Protein AF-A0A6L8C615-F1 (afdb_monomer_lite)

pLDDT: mean 80.24, std 18.01, range [42.03, 97.38]

Sequence (116 aa):
MSEFSNRIDSQRKILKTVNKIQWQGEPLLSLSQRAINRFTKANQLAGNSDIVRLLTQVSGKLFFLANKSQEQVTEEYQALVSEVMVIHNNIREVLAIDHTSSDKNNHKRNSLLSQN

Structure (mmCIF, N/CA/C/O backbone):
data_AF-A0A6L8C615-F1
#
_entry.id   AF-A0A6L8C615-F1
#
loop_
_atom_site.group_PDB
_atom_site.id
_atom_site.type_symbol
_atom_site.label_atom_id
_atom_site.label_alt_id
_atom_site.label_comp_id
_atom_site.label_asym_id
_atom_site.label_entity_id
_atom_site.label_seq_id
_atom_site.pdbx_PDB_ins_code
_atom_site.Cartn_x
_atom_site.Cartn_y
_atom_site.Cartn_z
_atom_site.occupancy
_atom_site.B_iso_or_equiv
_atom_site.auth_seq_id
_atom_site.auth_comp_id
_atom_site.auth_asym_id
_atom_site.auth_atom_id
_atom_site.pdbx_PDB_model_num
ATOM 1 N N . MET A 1 1 ? -6.019 -3.942 20.740 1.00 45.97 1 MET A N 1
ATOM 2 C CA . MET A 1 1 ? -6.133 -2.821 19.780 1.00 45.97 1 MET A CA 1
ATOM 3 C C . MET A 1 1 ? -5.637 -3.313 18.435 1.00 45.97 1 MET A C 1
ATOM 5 O O . MET A 1 1 ? -4.545 -3.865 18.394 1.00 45.97 1 MET A O 1
ATOM 9 N N . SER A 1 2 ? -6.449 -3.200 17.378 1.00 56.31 2 SER A N 1
ATOM 10 C CA . SER A 1 2 ? -6.012 -3.578 16.029 1.00 56.31 2 SER A CA 1
ATOM 11 C C . SER A 1 2 ? -4.834 -2.700 15.623 1.00 56.31 2 SER A C 1
ATOM 13 O O . SER A 1 2 ? -4.895 -1.479 15.728 1.00 56.31 2 SER A O 1
ATOM 15 N N . GLU A 1 3 ? -3.773 -3.321 15.125 1.00 59.41 3 GLU A N 1
ATOM 16 C CA . GLU A 1 3 ? -2.584 -2.655 14.596 1.00 59.41 3 GLU A CA 1
ATOM 17 C C . GLU A 1 3 ? -2.859 -1.691 13.421 1.00 59.41 3 GLU A C 1
ATOM 19 O O . GLU A 1 3 ? -1.943 -0.980 12.996 1.00 59.41 3 GLU A O 1
ATOM 24 N N . PHE A 1 4 ? -4.096 -1.695 12.915 1.00 63.84 4 PHE A N 1
ATOM 25 C CA . PHE A 1 4 ? -4.614 -0.908 11.799 1.00 63.84 4 PHE A CA 1
ATOM 26 C C . PHE A 1 4 ? -5.761 0.025 12.214 1.00 63.84 4 PHE A C 1
ATOM 28 O O . PHE A 1 4 ? -6.441 0.598 11.368 1.00 63.84 4 PHE A O 1
ATOM 35 N N . SER A 1 5 ? -5.970 0.233 13.518 1.00 67.75 5 SER A N 1
ATOM 36 C CA . SER A 1 5 ? -7.000 1.145 14.031 1.00 67.75 5 SER A CA 1
ATOM 37 C C . SER A 1 5 ? -6.704 2.623 13.769 1.00 67.75 5 SER A C 1
ATOM 39 O O . SER A 1 5 ? -7.527 3.465 14.110 1.00 67.75 5 SER A O 1
ATOM 41 N N . ASN A 1 6 ? -5.534 2.953 13.218 1.00 77.12 6 ASN A N 1
ATOM 42 C CA . ASN A 1 6 ? -5.144 4.304 12.838 1.00 77.12 6 ASN A CA 1
ATOM 43 C C . ASN A 1 6 ? -4.637 4.305 11.390 1.00 77.12 6 ASN A C 1
ATOM 45 O O . ASN A 1 6 ? -3.755 3.525 11.013 1.00 77.12 6 ASN A O 1
ATOM 49 N N . ARG A 1 7 ? -5.172 5.217 10.574 1.00 83.38 7 ARG A N 1
ATOM 50 C CA . ARG A 1 7 ? -4.780 5.398 9.172 1.00 83.38 7 ARG A CA 1
ATOM 51 C C . ARG A 1 7 ? -3.283 5.645 8.991 1.00 83.38 7 ARG A C 1
ATOM 53 O O . ARG A 1 7 ? -2.684 5.078 8.080 1.00 83.38 7 ARG A O 1
ATOM 60 N N . ILE A 1 8 ? -2.690 6.519 9.801 1.00 84.50 8 ILE A N 1
ATOM 61 C CA . ILE A 1 8 ? -1.281 6.907 9.673 1.00 84.50 8 ILE A CA 1
ATOM 62 C C . ILE A 1 8 ? -0.378 5.711 9.963 1.00 84.50 8 ILE A C 1
ATOM 64 O O . ILE A 1 8 ? 0.555 5.454 9.201 1.00 84.50 8 ILE A O 1
ATOM 68 N N . ASP A 1 9 ? -0.687 4.946 11.006 1.00 86.06 9 ASP A N 1
ATOM 69 C CA . ASP A 1 9 ? 0.084 3.752 11.355 1.00 86.06 9 ASP A CA 1
ATOM 70 C C . ASP A 1 9 ? -0.056 2.667 10.287 1.00 86.06 9 ASP A C 1
ATOM 72 O O . ASP A 1 9 ? 0.944 2.086 9.858 1.00 86.06 9 ASP A O 1
ATOM 76 N N . SER A 1 10 ? -1.271 2.477 9.770 1.00 89.12 10 SER A N 1
ATOM 77 C CA . SER A 1 10 ? -1.551 1.572 8.652 1.00 89.12 10 SER A CA 1
ATOM 78 C C . SER A 1 10 ? -0.744 1.946 7.404 1.00 89.12 10 SER A C 1
ATOM 80 O O . SER A 1 10 ? -0.041 1.110 6.834 1.00 89.12 10 SER A O 1
ATOM 82 N N . GLN A 1 11 ? -0.767 3.226 7.013 1.00 92.38 11 GLN A N 1
ATOM 83 C CA . GLN A 1 11 ? 0.002 3.740 5.879 1.00 92.38 11 GLN A CA 1
ATOM 84 C C . GLN A 1 11 ? 1.508 3.515 6.081 1.00 92.38 11 GLN A C 1
ATOM 86 O O . GLN A 1 11 ? 2.178 3.012 5.179 1.00 92.38 11 GLN A O 1
ATOM 91 N N . ARG A 1 12 ? 2.051 3.850 7.259 1.00 92.75 12 ARG A N 1
ATOM 92 C CA . ARG A 1 12 ? 3.479 3.660 7.572 1.00 92.75 12 ARG A CA 1
ATOM 93 C C . ARG A 1 12 ? 3.891 2.193 7.477 1.00 92.75 12 ARG A C 1
ATOM 95 O O . ARG A 1 12 ? 4.953 1.902 6.930 1.00 92.75 12 ARG A O 1
ATOM 102 N N . LYS A 1 13 ? 3.062 1.270 7.969 1.00 91.56 13 LYS A N 1
ATOM 103 C CA . LYS A 1 13 ? 3.331 -0.174 7.900 1.00 91.56 13 LYS A CA 1
ATOM 104 C C . LYS A 1 13 ? 3.367 -0.689 6.472 1.00 91.56 13 LYS A C 1
ATOM 106 O O . LYS A 1 13 ? 4.307 -1.396 6.118 1.00 91.56 13 LYS A O 1
ATOM 111 N N . ILE A 1 14 ? 2.397 -0.302 5.647 1.00 94.25 14 ILE A N 1
ATOM 112 C CA . ILE A 1 14 ? 2.357 -0.705 4.237 1.00 94.25 14 ILE A CA 1
ATOM 113 C C . ILE A 1 14 ? 3.596 -0.186 3.504 1.00 94.25 14 ILE A C 1
ATOM 115 O O . ILE A 1 14 ? 4.294 -0.976 2.872 1.00 94.25 14 ILE A O 1
ATOM 119 N N . LEU A 1 15 ? 3.932 1.101 3.656 1.00 95.81 15 LEU A N 1
ATOM 120 C CA . LEU A 1 15 ? 5.138 1.679 3.049 1.00 95.81 15 LEU A CA 1
ATOM 121 C C . LEU A 1 15 ? 6.403 0.947 3.504 1.00 95.81 15 LEU A C 1
ATOM 123 O O . LEU A 1 15 ? 7.243 0.601 2.679 1.00 95.81 15 LEU A O 1
ATOM 127 N N . LYS A 1 16 ? 6.524 0.652 4.805 1.00 95.00 16 LYS A N 1
ATOM 128 C CA . LYS A 1 16 ? 7.661 -0.099 5.346 1.00 95.00 16 LYS A CA 1
ATOM 129 C C . LYS A 1 16 ? 7.748 -1.503 4.751 1.00 95.00 16 LYS A C 1
ATOM 131 O O . LYS A 1 16 ? 8.844 -1.943 4.445 1.00 95.00 16 LYS A O 1
ATOM 136 N N . THR A 1 17 ? 6.632 -2.211 4.591 1.00 94.44 17 THR A N 1
ATOM 137 C CA . THR A 1 17 ? 6.613 -3.545 3.972 1.00 94.44 17 THR A CA 1
ATOM 138 C C . THR A 1 17 ? 7.056 -3.499 2.516 1.00 94.44 17 THR A C 1
ATOM 140 O O . THR A 1 17 ? 7.925 -4.272 2.134 1.00 94.44 17 THR A O 1
ATOM 143 N N . VAL A 1 18 ? 6.498 -2.584 1.725 1.00 95.12 18 VAL A N 1
ATOM 144 C CA . VAL A 1 18 ? 6.810 -2.461 0.294 1.00 95.12 18 VAL A CA 1
ATOM 145 C C . VAL A 1 18 ? 8.268 -2.051 0.093 1.00 95.12 18 VAL A C 1
ATOM 147 O O . VAL A 1 18 ? 8.964 -2.621 -0.737 1.00 95.12 18 VAL A O 1
ATOM 150 N N . ASN A 1 19 ? 8.766 -1.110 0.895 1.00 95.75 19 ASN A N 1
ATOM 151 C CA . ASN A 1 19 ? 10.128 -0.585 0.767 1.00 95.75 19 ASN A CA 1
ATOM 152 C C . ASN A 1 19 ? 11.204 -1.451 1.441 1.00 95.75 19 ASN A C 1
ATOM 154 O O . ASN A 1 19 ? 12.373 -1.081 1.408 1.00 95.75 19 ASN A O 1
ATOM 158 N N . LYS A 1 20 ? 10.848 -2.591 2.051 1.00 93.25 20 LYS A N 1
ATOM 159 C CA . LYS A 1 20 ? 11.845 -3.615 2.421 1.00 93.25 20 LYS A CA 1
ATOM 160 C C . LYS A 1 20 ? 12.450 -4.287 1.191 1.00 93.25 20 LYS A C 1
ATOM 162 O O . LYS A 1 20 ? 13.542 -4.835 1.285 1.00 93.25 20 LYS A O 1
ATOM 167 N N . ILE A 1 21 ? 11.726 -4.263 0.077 1.00 90.06 21 ILE A N 1
ATOM 168 C CA . ILE A 1 21 ? 12.185 -4.784 -1.201 1.00 90.06 21 ILE A CA 1
ATOM 169 C C . ILE A 1 21 ? 13.124 -3.775 -1.850 1.00 90.06 21 ILE A C 1
ATOM 171 O O . ILE A 1 21 ? 12.865 -2.568 -1.841 1.00 90.06 21 ILE A O 1
ATOM 175 N N . GLN A 1 22 ? 14.213 -4.277 -2.427 1.00 89.62 22 GLN A N 1
ATOM 176 C CA . GLN A 1 22 ? 15.138 -3.459 -3.195 1.00 89.62 22 GLN A CA 1
ATOM 177 C C . GLN A 1 22 ? 14.596 -3.271 -4.612 1.00 89.62 22 GLN A C 1
ATOM 179 O O . GLN A 1 22 ? 14.770 -4.112 -5.492 1.00 89.62 22 GLN A O 1
ATOM 184 N N . TRP A 1 23 ? 13.902 -2.156 -4.812 1.00 92.19 23 TRP A N 1
ATOM 185 C CA . TRP A 1 23 ? 13.373 -1.764 -6.111 1.00 92.19 23 TRP A CA 1
ATOM 186 C C . TRP A 1 23 ? 14.472 -1.214 -7.029 1.00 92.19 23 TRP A C 1
ATOM 188 O O . TRP A 1 23 ? 15.455 -0.647 -6.558 1.00 92.19 23 TRP A O 1
ATOM 198 N N . GLN A 1 24 ? 14.296 -1.366 -8.343 1.00 89.94 24 GLN A N 1
ATOM 199 C CA . GLN A 1 24 ? 15.288 -0.951 -9.346 1.00 89.94 24 GLN A CA 1
ATOM 200 C C . GLN A 1 24 ? 15.389 0.571 -9.511 1.00 89.94 24 GLN A C 1
ATOM 202 O O . GLN A 1 24 ? 16.460 1.092 -9.805 1.00 89.94 24 GLN A O 1
ATOM 207 N N . GLY A 1 25 ? 14.271 1.279 -9.360 1.00 94.06 25 GLY A N 1
ATOM 208 C CA . GLY A 1 25 ? 14.184 2.723 -9.544 1.00 94.06 25 GLY A CA 1
ATOM 209 C C . GLY A 1 25 ? 14.174 3.468 -8.217 1.00 94.06 25 GLY A C 1
ATOM 210 O O . GLY A 1 25 ? 15.176 4.034 -7.792 1.00 94.06 25 GLY A O 1
ATOM 211 N N . GLU A 1 26 ? 13.013 3.515 -7.569 1.00 94.38 26 GLU A N 1
ATOM 212 C CA . GLU A 1 26 ? 12.805 4.339 -6.374 1.00 94.38 26 GLU A CA 1
ATOM 213 C C . GLU A 1 26 ? 11.847 3.687 -5.368 1.00 94.38 26 GLU A C 1
ATOM 215 O O . GLU A 1 26 ? 10.960 2.925 -5.765 1.00 94.38 26 GLU A O 1
ATOM 220 N N . PRO A 1 27 ? 11.954 4.018 -4.069 1.00 96.12 27 PRO A N 1
ATOM 221 C CA . PRO A 1 27 ? 11.003 3.551 -3.070 1.00 96.12 27 PRO A CA 1
ATOM 222 C C . PRO A 1 27 ? 9.634 4.227 -3.220 1.00 96.12 27 PRO A C 1
ATOM 224 O O . PRO A 1 27 ? 9.507 5.368 -3.675 1.00 96.12 27 PRO A O 1
ATOM 227 N N . LEU A 1 28 ? 8.591 3.548 -2.745 1.00 97.38 28 LEU A N 1
ATOM 228 C CA . LEU A 1 28 ? 7.251 4.111 -2.653 1.00 97.38 28 LEU A CA 1
ATOM 229 C C . LEU A 1 28 ? 7.204 5.160 -1.530 1.00 97.38 28 LEU A C 1
ATOM 231 O O . LEU A 1 28 ? 7.359 4.834 -0.354 1.00 97.38 28 LEU A O 1
ATOM 235 N N . LEU A 1 29 ? 6.974 6.427 -1.883 1.00 94.81 29 LEU A N 1
ATOM 236 C CA . LEU A 1 29 ? 7.026 7.543 -0.924 1.00 94.81 29 LEU A CA 1
ATOM 237 C C . LEU A 1 29 ? 5.701 7.794 -0.186 1.00 94.81 29 LEU A C 1
ATOM 239 O O . LEU A 1 29 ? 5.689 8.293 0.936 1.00 94.81 29 LEU A O 1
ATOM 243 N N . SER A 1 30 ? 4.566 7.485 -0.815 1.00 95.38 30 SER A N 1
ATOM 244 C CA . SER A 1 30 ? 3.234 7.602 -0.209 1.00 95.38 30 SER A CA 1
ATOM 245 C C . SER A 1 30 ? 2.231 6.717 -0.946 1.00 95.38 30 SER A C 1
ATOM 247 O O . SER A 1 30 ? 2.513 6.243 -2.042 1.00 95.38 30 SER A O 1
ATOM 249 N N . LEU A 1 31 ? 1.038 6.547 -0.375 1.00 95.19 31 LEU A N 1
ATOM 250 C CA . LEU A 1 31 ? -0.063 5.815 -1.010 1.00 95.19 31 LEU A CA 1
ATOM 251 C C . LEU A 1 31 ? -0.983 6.715 -1.845 1.00 95.19 31 LEU A C 1
ATOM 253 O O . LEU A 1 31 ? -2.052 6.279 -2.243 1.00 95.19 31 LEU A O 1
ATOM 257 N N . SER A 1 32 ? -0.619 7.968 -2.129 1.00 94.38 32 SER A N 1
ATOM 258 C CA . SER A 1 32 ? -1.418 8.778 -3.061 1.00 94.38 32 SER A CA 1
ATOM 259 C C . SER A 1 32 ? -1.361 8.191 -4.475 1.00 94.38 32 SER A C 1
ATOM 261 O O . SER A 1 32 ? -0.329 7.653 -4.879 1.00 94.38 32 SER A O 1
ATOM 263 N N . GLN A 1 33 ? -2.426 8.353 -5.267 1.00 94.12 33 GLN A N 1
ATOM 264 C CA . GLN A 1 33 ? -2.452 7.843 -6.645 1.00 94.12 33 GLN A CA 1
ATOM 265 C C . GLN A 1 33 ? -1.270 8.367 -7.476 1.00 94.12 33 GLN A C 1
ATOM 267 O O . GLN A 1 33 ? -0.662 7.627 -8.245 1.00 94.12 33 GLN A O 1
ATOM 272 N N . ARG A 1 34 ? -0.884 9.635 -7.278 1.00 95.88 34 ARG A N 1
ATOM 273 C CA . ARG A 1 34 ? 0.282 10.236 -7.941 1.00 95.88 34 ARG A CA 1
ATOM 274 C C . ARG A 1 34 ? 1.587 9.528 -7.565 1.00 95.88 34 ARG A C 1
ATOM 276 O O . ARG A 1 34 ? 2.405 9.276 -8.447 1.00 95.88 34 ARG A O 1
ATOM 283 N N . ALA A 1 35 ? 1.781 9.206 -6.287 1.00 96.56 35 ALA A N 1
ATOM 284 C CA . ALA A 1 35 ? 2.971 8.496 -5.828 1.00 96.56 35 ALA A CA 1
ATOM 285 C C . ALA A 1 35 ? 2.997 7.039 -6.305 1.00 96.56 35 ALA A C 1
ATOM 287 O O . ALA A 1 35 ? 4.044 6.591 -6.760 1.00 96.56 35 ALA A O 1
ATOM 288 N N . ILE A 1 36 ? 1.856 6.340 -6.290 1.00 97.06 36 ILE A N 1
ATOM 289 C CA . ILE A 1 36 ? 1.738 4.975 -6.827 1.00 97.06 36 ILE A CA 1
ATOM 290 C C . ILE A 1 36 ? 2.064 4.963 -8.325 1.00 97.06 36 ILE A C 1
ATOM 292 O O . ILE A 1 36 ? 2.855 4.136 -8.773 1.00 97.06 36 ILE A O 1
ATOM 296 N N . ASN A 1 37 ? 1.539 5.917 -9.099 1.00 96.12 37 ASN A N 1
ATOM 297 C CA . ASN A 1 37 ? 1.826 6.024 -10.532 1.00 96.12 37 ASN A CA 1
ATOM 298 C C . ASN A 1 37 ? 3.312 6.297 -10.803 1.00 96.12 37 ASN A C 1
ATOM 300 O O . ASN A 1 37 ? 3.889 5.711 -11.717 1.00 96.12 37 ASN A O 1
ATOM 304 N N . ARG A 1 38 ? 3.936 7.189 -10.022 1.00 97.06 38 ARG A N 1
ATOM 305 C CA . ARG A 1 38 ? 5.369 7.493 -10.141 1.00 97.06 38 ARG A CA 1
ATOM 306 C C . ARG A 1 38 ? 6.218 6.263 -9.819 1.00 97.06 38 ARG A C 1
ATOM 308 O O . ARG A 1 38 ? 7.034 5.880 -10.646 1.00 97.06 38 ARG A O 1
ATOM 315 N N . PHE A 1 39 ? 5.948 5.616 -8.687 1.00 97.38 39 PHE A N 1
ATOM 316 C CA . PHE A 1 39 ? 6.605 4.383 -8.260 1.00 97.38 39 PHE A CA 1
ATOM 317 C C . PHE A 1 39 ? 6.475 3.272 -9.312 1.00 97.38 39 PHE A C 1
ATOM 319 O O . PHE A 1 39 ? 7.467 2.648 -9.671 1.00 97.38 39 PHE A O 1
ATOM 326 N N . THR A 1 40 ? 5.274 3.074 -9.863 1.00 96.31 40 THR A N 1
ATOM 327 C CA . THR A 1 40 ? 5.006 2.097 -10.934 1.00 96.31 40 THR A CA 1
ATOM 328 C C . THR A 1 40 ? 5.881 2.365 -12.156 1.00 96.31 40 THR A C 1
ATOM 330 O O . THR A 1 40 ? 6.543 1.458 -12.651 1.00 96.31 40 THR A O 1
ATOM 333 N N . LYS A 1 41 ? 5.934 3.623 -12.617 1.00 96.38 41 LYS A N 1
ATOM 334 C CA . LYS A 1 41 ? 6.740 4.023 -13.780 1.00 96.38 41 LYS A CA 1
ATOM 335 C C . LYS A 1 41 ? 8.240 3.890 -13.523 1.00 96.38 41 LYS A C 1
ATOM 337 O O . LYS A 1 41 ? 8.944 3.315 -14.343 1.00 96.38 41 LYS A O 1
ATOM 342 N N . ALA A 1 42 ? 8.718 4.405 -12.394 1.00 96.12 42 ALA A N 1
ATOM 343 C CA . ALA A 1 42 ? 10.134 4.399 -12.039 1.00 96.12 42 ALA A CA 1
ATOM 344 C C . ALA A 1 42 ? 10.687 2.979 -11.853 1.00 96.12 42 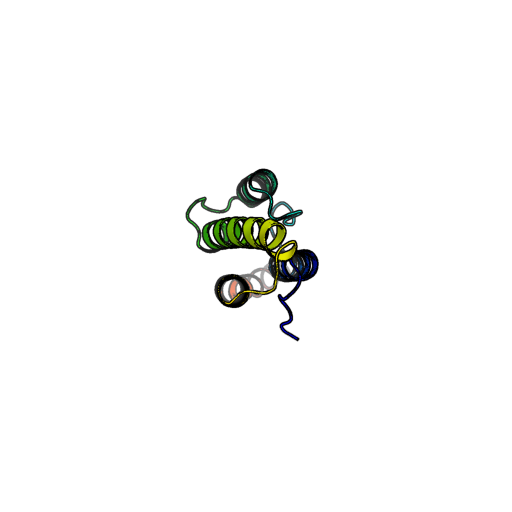ALA A C 1
ATOM 346 O O . ALA A 1 42 ? 11.845 2.728 -12.168 1.00 96.12 42 ALA A O 1
ATOM 347 N N . ASN A 1 43 ? 9.850 2.044 -11.397 1.00 94.81 43 ASN A N 1
ATOM 348 C CA . ASN A 1 43 ? 10.223 0.643 -11.197 1.00 94.81 43 ASN A CA 1
ATOM 349 C C . ASN A 1 43 ? 9.760 -0.285 -12.325 1.00 94.81 43 ASN A C 1
ATOM 351 O O . ASN A 1 43 ? 9.870 -1.499 -12.183 1.00 94.81 43 ASN A O 1
ATOM 355 N N . GLN A 1 44 ? 9.252 0.276 -13.430 1.00 94.00 44 GLN A N 1
ATOM 356 C CA . GLN A 1 44 ? 8.823 -0.461 -14.625 1.00 94.00 44 GLN A CA 1
ATOM 357 C C . GLN A 1 44 ? 7.831 -1.597 -14.318 1.00 94.00 44 GLN A C 1
ATOM 359 O O . GLN A 1 44 ? 7.829 -2.642 -14.965 1.00 94.00 44 GLN A O 1
ATOM 364 N N . LEU A 1 45 ? 6.975 -1.392 -13.316 1.00 92.44 45 LEU A N 1
ATOM 365 C CA . LEU A 1 45 ? 5.960 -2.366 -12.934 1.00 92.44 45 LEU A CA 1
ATOM 366 C C . LEU A 1 45 ? 4.820 -2.334 -13.951 1.00 92.44 45 LEU A C 1
ATOM 368 O O . LEU A 1 45 ? 4.381 -1.264 -14.382 1.00 92.44 45 LEU A O 1
ATOM 372 N N . ALA A 1 46 ? 4.292 -3.506 -14.299 1.00 89.69 46 ALA A N 1
ATOM 373 C CA . ALA A 1 46 ? 3.083 -3.577 -15.107 1.00 89.69 46 ALA A CA 1
ATOM 374 C C . ALA A 1 46 ? 1.918 -2.927 -14.341 1.00 89.69 46 ALA A C 1
ATOM 376 O O . ALA A 1 46 ? 1.697 -3.219 -13.164 1.00 89.69 46 ALA A O 1
ATOM 377 N N . GLY A 1 47 ? 1.155 -2.048 -14.997 1.00 81.56 47 GLY A N 1
ATOM 378 C CA . GLY A 1 47 ? 0.057 -1.314 -14.350 1.00 81.56 47 GLY A CA 1
ATOM 379 C C . GLY A 1 47 ? -1.074 -2.210 -13.829 1.00 81.56 47 GLY A C 1
ATOM 380 O O . GLY A 1 47 ? -1.803 -1.815 -12.925 1.00 81.56 47 GLY A O 1
ATOM 381 N N . ASN A 1 48 ? -1.197 -3.424 -14.369 1.00 85.31 48 ASN A N 1
ATOM 382 C CA . ASN A 1 48 ? -2.121 -4.469 -13.928 1.00 85.31 48 ASN A CA 1
ATOM 383 C C . ASN A 1 48 ? -1.459 -5.525 -13.023 1.00 85.31 48 ASN A C 1
ATOM 385 O O . ASN A 1 48 ? -2.097 -6.531 -12.721 1.00 85.31 48 ASN A O 1
ATOM 389 N N . SER A 1 49 ? -0.203 -5.329 -12.609 1.00 90.88 49 SER A N 1
ATOM 390 C CA . SER A 1 49 ? 0.449 -6.233 -11.660 1.00 90.88 49 SER A CA 1
ATOM 391 C C . SER A 1 49 ? -0.285 -6.236 -10.321 1.00 90.88 49 SER A C 1
ATOM 393 O O . SER A 1 49 ? -0.888 -5.235 -9.912 1.00 90.88 49 SER A O 1
ATOM 395 N N . ASP A 1 50 ? -0.201 -7.359 -9.613 1.00 92.69 50 ASP A N 1
ATOM 396 C CA . ASP A 1 50 ? -0.886 -7.520 -8.334 1.00 92.69 50 ASP A CA 1
ATOM 397 C C . ASP A 1 50 ? -0.444 -6.482 -7.307 1.00 92.69 50 ASP A C 1
ATOM 399 O O . ASP A 1 50 ? -1.290 -5.911 -6.622 1.00 92.69 50 ASP A O 1
ATOM 403 N N . ILE A 1 51 ? 0.848 -6.144 -7.257 1.00 93.75 51 ILE A N 1
ATOM 404 C CA . ILE A 1 51 ? 1.342 -5.116 -6.339 1.00 93.75 51 ILE A CA 1
ATOM 405 C C . ILE A 1 51 ? 0.717 -3.745 -6.628 1.00 93.75 51 ILE A C 1
ATOM 407 O O . ILE A 1 51 ? 0.240 -3.089 -5.705 1.00 93.75 51 ILE A O 1
ATOM 411 N N . VAL A 1 52 ? 0.639 -3.321 -7.895 1.00 94.50 52 VAL A N 1
ATOM 412 C CA . VAL A 1 52 ? 0.049 -2.023 -8.265 1.00 94.50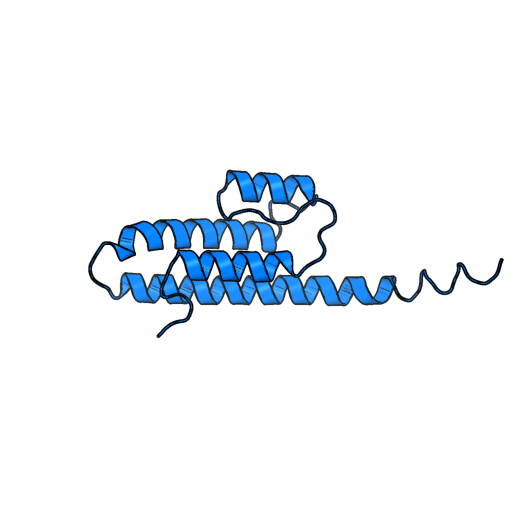 52 VAL A CA 1
ATOM 413 C C . VAL A 1 52 ? -1.443 -2.004 -7.932 1.00 94.50 52 VAL A C 1
ATOM 415 O O . VAL A 1 52 ? -1.927 -1.056 -7.310 1.00 94.50 52 VAL A O 1
ATOM 418 N N . ARG A 1 53 ? -2.160 -3.086 -8.254 1.00 95.94 53 ARG A N 1
ATOM 419 C CA . ARG A 1 53 ? -3.585 -3.243 -7.943 1.00 95.94 53 ARG A CA 1
ATOM 420 C C . ARG A 1 53 ? -3.851 -3.181 -6.437 1.00 95.94 53 ARG A C 1
ATOM 422 O O . ARG A 1 53 ? -4.737 -2.442 -6.008 1.00 95.94 53 ARG A O 1
ATOM 429 N N . LEU A 1 54 ? -3.080 -3.910 -5.63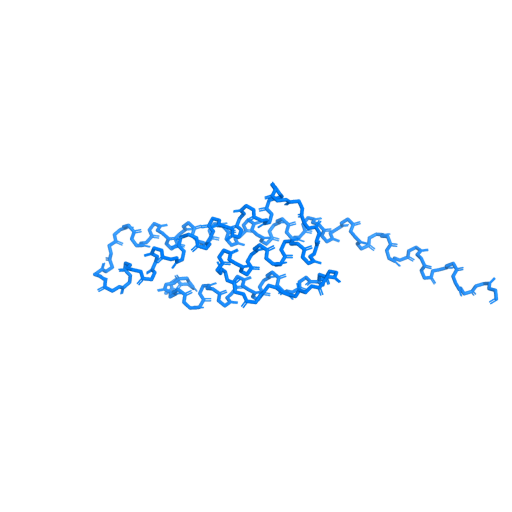1 1.00 96.50 54 LEU A N 1
ATOM 430 C CA . LEU A 1 54 ? -3.220 -3.937 -4.172 1.00 96.50 54 LEU A CA 1
ATOM 431 C C . LEU A 1 54 ? -2.886 -2.576 -3.540 1.00 96.50 54 LEU A C 1
ATOM 433 O O . LEU A 1 54 ? -3.602 -2.124 -2.645 1.00 96.50 54 LEU A O 1
ATOM 437 N N . LEU A 1 55 ? -1.854 -1.883 -4.034 1.00 96.31 55 LEU A N 1
ATOM 438 C CA . LEU A 1 55 ? -1.499 -0.534 -3.578 1.00 96.31 55 LEU A CA 1
ATOM 439 C C . LEU A 1 55 ? -2.609 0.484 -3.866 1.00 96.31 55 LEU A C 1
ATOM 441 O O . LEU A 1 55 ? -2.936 1.303 -3.004 1.00 96.31 55 LEU A O 1
ATOM 445 N N . THR A 1 56 ? -3.223 0.424 -5.049 1.00 95.31 56 THR A N 1
ATOM 446 C CA . THR A 1 56 ? -4.365 1.283 -5.388 1.00 95.31 56 THR A CA 1
ATOM 447 C C . THR A 1 56 ? -5.587 0.962 -4.527 1.00 95.31 56 THR A C 1
ATOM 449 O O . THR A 1 56 ? -6.233 1.881 -4.022 1.00 95.31 56 THR A O 1
ATOM 452 N N . GLN A 1 57 ? -5.881 -0.320 -4.284 1.00 94.69 57 GLN A N 1
ATOM 453 C CA . GLN A 1 57 ? -6.994 -0.717 -3.416 1.00 94.69 57 GLN A CA 1
ATOM 454 C C . GLN A 1 57 ? -6.812 -0.209 -1.983 1.00 94.69 57 GLN A C 1
ATOM 456 O O . GLN A 1 57 ? -7.711 0.439 -1.440 1.00 94.69 57 GLN A O 1
ATOM 461 N N . VAL A 1 58 ? -5.644 -0.440 -1.374 1.00 94.19 58 VAL A N 1
ATOM 462 C CA . VAL A 1 58 ? -5.406 -0.025 0.016 1.00 94.19 58 VAL A CA 1
ATOM 463 C C . VAL A 1 58 ? -5.364 1.495 0.165 1.00 94.19 58 VAL A C 1
ATOM 465 O O . VAL A 1 58 ? -5.821 2.021 1.178 1.00 94.19 58 VAL A O 1
ATOM 468 N N . SER A 1 59 ? -4.890 2.216 -0.856 1.00 93.81 59 SER A N 1
ATOM 469 C CA . SER A 1 59 ? -4.954 3.680 -0.911 1.00 93.81 59 SER A CA 1
ATOM 470 C C . SER A 1 59 ? -6.388 4.192 -0.766 1.00 93.81 59 SER A C 1
ATOM 472 O O . SER A 1 59 ? -6.658 5.032 0.097 1.00 93.81 59 SER A O 1
ATOM 474 N N . GLY A 1 60 ? -7.317 3.630 -1.547 1.00 90.62 60 GLY A N 1
ATOM 475 C CA . GLY A 1 60 ? -8.735 3.973 -1.469 1.00 90.62 60 GLY A CA 1
ATOM 476 C C . GLY A 1 60 ? -9.309 3.690 -0.082 1.00 90.62 60 GLY A C 1
ATOM 477 O O . GLY A 1 60 ? -9.892 4.575 0.541 1.00 90.62 60 GLY A O 1
ATOM 478 N N . LYS A 1 61 ? -9.073 2.489 0.456 1.00 89.69 61 LYS A N 1
ATOM 479 C CA . LYS A 1 61 ? -9.581 2.091 1.780 1.00 89.69 61 LYS A CA 1
ATOM 480 C C . LYS A 1 61 ? -9.047 2.984 2.907 1.00 89.69 61 LYS A C 1
ATOM 482 O O . LYS A 1 61 ? -9.813 3.415 3.764 1.00 89.69 61 LYS A O 1
ATOM 487 N N . LEU A 1 62 ? -7.768 3.360 2.869 1.00 86.56 62 LEU A N 1
ATOM 488 C CA . LEU A 1 62 ? -7.179 4.283 3.846 1.00 86.56 62 LEU A CA 1
ATOM 489 C C . LEU A 1 62 ? -7.692 5.719 3.720 1.00 86.56 62 LEU A C 1
ATOM 491 O O . LEU A 1 62 ? -7.712 6.444 4.716 1.00 86.56 62 LEU A O 1
ATOM 495 N N . PHE A 1 63 ? -8.085 6.159 2.524 1.00 82.94 63 PHE A N 1
ATOM 496 C CA . PHE A 1 63 ? -8.752 7.447 2.351 1.00 82.94 63 PHE A CA 1
ATOM 497 C C . PHE A 1 63 ? -10.114 7.453 3.057 1.00 82.94 63 PHE A C 1
ATOM 499 O O . PHE A 1 63 ? -10.386 8.356 3.845 1.00 82.94 63 PHE A O 1
ATOM 506 N N . PHE A 1 64 ? -10.917 6.400 2.877 1.00 76.94 64 PHE A N 1
ATOM 507 C CA . PHE A 1 64 ? -12.194 6.257 3.585 1.00 76.94 64 PHE A CA 1
ATOM 508 C C . PHE A 1 64 ? -12.021 6.128 5.104 1.00 76.94 64 PHE A C 1
ATOM 510 O O . PHE A 1 64 ? -12.795 6.722 5.852 1.00 76.94 64 PHE A O 1
ATOM 517 N N . LEU A 1 65 ? -10.968 5.444 5.566 1.00 75.75 65 LEU A N 1
ATOM 518 C CA . LEU A 1 65 ? -10.666 5.306 6.995 1.00 75.75 65 LEU A CA 1
ATOM 519 C C . LEU A 1 65 ? -10.382 6.667 7.649 1.00 75.75 65 LEU A C 1
ATOM 521 O O . LEU A 1 65 ? -10.796 6.890 8.781 1.00 75.75 65 LEU A O 1
ATOM 525 N N . ALA A 1 66 ? -9.727 7.588 6.926 1.00 67.94 66 ALA A N 1
ATOM 526 C CA . ALA A 1 66 ? -9.477 8.962 7.385 1.00 67.94 66 ALA A CA 1
ATOM 527 C C . ALA A 1 66 ? -10.775 9.730 7.646 1.00 67.94 66 ALA A C 1
ATOM 529 O O . ALA A 1 66 ? -10.885 10.463 8.625 1.00 67.94 66 ALA A O 1
ATOM 530 N N . ASN A 1 67 ? -11.731 9.564 6.733 1.00 64.44 67 ASN A N 1
ATOM 531 C CA . ASN A 1 67 ? -12.990 10.293 6.757 1.00 64.44 67 ASN A CA 1
ATOM 532 C C . ASN A 1 67 ? -13.926 9.724 7.831 1.00 64.44 67 ASN A C 1
ATOM 534 O O . ASN A 1 67 ? -14.635 10.478 8.484 1.00 64.44 67 ASN A O 1
ATOM 538 N N . LYS A 1 68 ? -13.890 8.403 8.058 1.00 62.91 68 LYS A N 1
ATOM 539 C CA . LYS A 1 68 ? -14.746 7.711 9.033 1.00 62.91 68 LYS A CA 1
ATOM 540 C C . LYS A 1 68 ? -14.208 7.698 10.462 1.00 62.91 68 LYS A C 1
ATOM 542 O O . LYS A 1 68 ? -15.007 7.639 11.383 1.00 62.91 68 LYS A O 1
ATOM 547 N N . SER A 1 69 ? -12.896 7.816 10.687 1.00 58.69 69 SER A N 1
ATOM 548 C CA . SER A 1 69 ? -12.340 7.907 12.051 1.00 58.69 69 SER A CA 1
ATOM 549 C C . SER A 1 69 ? -12.690 9.212 12.784 1.00 58.69 69 SER A C 1
ATOM 551 O O . SER A 1 69 ? -12.347 9.357 13.953 1.00 58.69 69 SER A O 1
ATOM 553 N N . GLN A 1 70 ? -13.291 10.185 12.088 1.00 56.91 70 GLN A N 1
ATOM 554 C CA . GLN A 1 70 ? -13.847 11.411 12.674 1.00 56.91 70 GLN A CA 1
ATOM 555 C C . GLN A 1 70 ? -15.304 11.224 13.144 1.00 56.91 70 GLN A C 1
ATOM 557 O O . GLN A 1 70 ? -15.835 12.091 13.834 1.00 56.91 70 GLN A O 1
ATOM 562 N N . GLU A 1 71 ? -15.926 10.087 12.811 1.00 57.72 71 GLU A N 1
ATOM 563 C CA . GLU A 1 71 ? -17.236 9.639 13.291 1.00 57.72 71 GLU A CA 1
ATOM 564 C C . GLU A 1 71 ? -17.059 8.530 14.351 1.00 57.72 71 GLU A C 1
ATOM 566 O O . GLU A 1 71 ? -15.977 7.964 14.525 1.00 57.72 71 GLU A O 1
ATOM 571 N N . GLN A 1 72 ? -18.120 8.226 15.100 1.00 58.94 72 GLN A N 1
ATOM 572 C CA . GLN A 1 72 ? -18.135 7.161 16.109 1.00 58.94 72 GLN A CA 1
ATOM 573 C C . GLN A 1 72 ? -17.689 5.815 15.492 1.00 58.94 72 GLN A C 1
ATOM 575 O O . GLN A 1 72 ? -18.008 5.529 14.342 1.00 58.94 72 GLN A O 1
ATOM 580 N N . VAL A 1 73 ? -16.954 4.974 16.233 1.00 65.12 73 VAL A N 1
ATOM 581 C CA . VAL A 1 73 ? -16.489 3.662 15.734 1.00 65.12 73 VAL A CA 1
ATOM 582 C C . VAL A 1 73 ? -17.697 2.760 15.449 1.00 65.12 73 VAL A C 1
ATOM 584 O O . VAL A 1 73 ? -18.291 2.213 16.375 1.00 65.12 73 VAL A O 1
ATOM 587 N N . THR A 1 74 ? -18.055 2.616 14.172 1.00 75.31 74 THR A N 1
ATOM 588 C CA . THR A 1 74 ? -19.154 1.763 13.692 1.00 75.31 74 THR A CA 1
ATOM 589 C C . THR A 1 74 ? -18.659 0.383 13.246 1.00 75.31 74 THR A C 1
ATOM 591 O O . THR A 1 74 ? -17.457 0.137 13.112 1.00 75.31 74 THR A O 1
ATOM 594 N N . GLU A 1 75 ? -19.582 -0.538 12.969 1.00 78.38 75 GLU A N 1
ATOM 595 C CA . GLU A 1 75 ? -19.264 -1.836 12.354 1.00 78.38 75 GLU A CA 1
ATOM 596 C C . GLU A 1 75 ? -18.575 -1.676 10.988 1.00 78.38 75 GLU A C 1
ATOM 598 O O . GLU A 1 75 ? -17.617 -2.388 10.684 1.00 78.38 75 GLU A O 1
ATOM 603 N N . GLU A 1 76 ? -18.977 -0.672 10.205 1.00 78.12 76 GLU A N 1
ATOM 604 C CA . GLU A 1 76 ? -18.355 -0.320 8.922 1.00 78.12 76 GLU A CA 1
ATOM 605 C C . GLU A 1 76 ? -16.874 0.048 9.087 1.00 78.12 76 GLU A C 1
ATOM 607 O O . GLU A 1 76 ? -16.036 -0.320 8.261 1.00 78.12 76 GLU A O 1
ATOM 612 N N . TYR A 1 77 ? -16.530 0.736 10.181 1.00 80.62 77 TYR A N 1
ATOM 613 C CA . TYR A 1 77 ? -15.144 1.059 10.505 1.00 80.62 77 TYR A CA 1
ATOM 614 C C . TYR A 1 77 ? -14.317 -0.207 10.766 1.00 80.62 77 TYR A C 1
ATOM 616 O O . TYR A 1 77 ? -13.210 -0.347 10.245 1.00 80.62 77 TYR A O 1
ATOM 624 N N . GLN A 1 78 ? -14.851 -1.156 11.542 1.00 82.38 78 GLN A N 1
ATOM 625 C CA . GLN A 1 78 ? -14.166 -2.421 11.841 1.00 82.38 78 GLN A CA 1
ATOM 626 C C . GLN A 1 78 ? -14.009 -3.303 10.595 1.00 82.38 78 GLN A C 1
ATOM 628 O O . GLN A 1 78 ? -12.957 -3.926 10.403 1.00 82.38 78 GLN A O 1
ATOM 633 N N . ALA A 1 79 ? -15.017 -3.316 9.720 1.00 85.38 79 ALA A N 1
ATOM 634 C CA . ALA A 1 79 ? -14.939 -3.988 8.428 1.00 85.38 79 ALA A CA 1
ATOM 635 C C . ALA A 1 79 ? -13.811 -3.392 7.571 1.00 85.38 79 ALA A C 1
ATOM 637 O O . A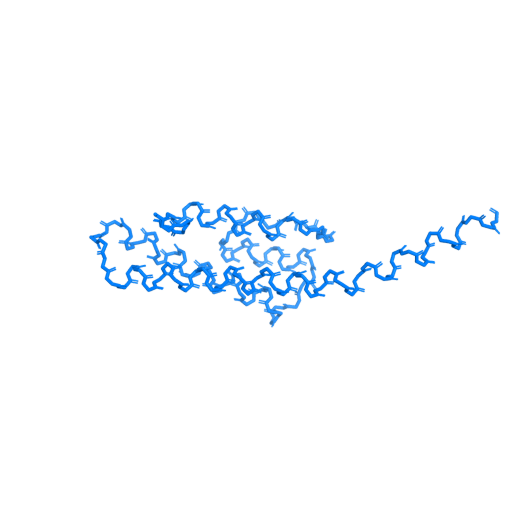LA A 1 79 ? -12.961 -4.126 7.066 1.00 85.38 79 ALA A O 1
ATOM 638 N N . LEU A 1 80 ? -13.721 -2.060 7.501 1.00 85.25 80 LEU A N 1
ATOM 639 C CA . LEU A 1 80 ? -12.686 -1.368 6.735 1.00 85.25 80 LEU A CA 1
ATOM 640 C C . LEU A 1 80 ? -11.270 -1.659 7.255 1.00 85.25 80 LEU A C 1
ATOM 642 O O . LEU A 1 80 ? -10.350 -1.889 6.469 1.00 85.25 80 LEU A O 1
ATOM 646 N N . VAL A 1 81 ? -11.091 -1.691 8.578 1.00 85.56 81 VAL A N 1
ATOM 647 C CA . VAL A 1 81 ? -9.823 -2.086 9.214 1.00 85.56 81 VAL A CA 1
ATOM 648 C C . VAL A 1 81 ? -9.441 -3.519 8.828 1.00 85.56 81 VAL A C 1
ATOM 650 O O . VAL A 1 81 ? -8.286 -3.776 8.480 1.00 85.56 81 VAL A O 1
ATOM 653 N N . SER A 1 82 ? -10.406 -4.440 8.843 1.00 87.50 82 SER A N 1
ATOM 654 C CA . SER A 1 82 ? -10.187 -5.845 8.478 1.00 87.50 82 SER A CA 1
ATOM 655 C C . SER A 1 82 ? -9.792 -5.999 7.006 1.00 87.50 82 SER A C 1
ATOM 657 O O . SER A 1 82 ? -8.856 -6.730 6.688 1.00 87.50 82 SER A O 1
ATOM 659 N N . GLU A 1 83 ? -10.427 -5.256 6.101 1.00 91.00 83 GLU A N 1
ATOM 660 C CA . GLU A 1 83 ? -10.061 -5.245 4.681 1.00 91.00 83 GLU A CA 1
ATOM 661 C C . GLU A 1 83 ? -8.640 -4.717 4.448 1.00 91.00 83 GLU A C 1
ATOM 663 O O . GLU A 1 83 ? -7.881 -5.302 3.674 1.00 91.00 83 GLU A O 1
ATOM 668 N N . VAL A 1 84 ? -8.242 -3.639 5.136 1.00 90.62 84 VAL A N 1
ATOM 669 C CA . VAL A 1 84 ? -6.870 -3.107 5.053 1.00 90.62 84 VAL A CA 1
ATOM 670 C C . VAL A 1 84 ? -5.852 -4.155 5.511 1.00 90.62 84 VAL A C 1
ATOM 672 O O . VAL A 1 84 ? -4.811 -4.307 4.868 1.00 90.62 84 VAL A O 1
ATOM 675 N N . MET A 1 85 ? -6.154 -4.908 6.574 1.00 90.06 85 MET A N 1
ATOM 676 C CA . MET A 1 85 ? -5.305 -6.009 7.043 1.00 90.06 85 MET A CA 1
ATOM 677 C C . MET A 1 85 ? -5.154 -7.112 5.992 1.00 90.06 85 MET A C 1
ATOM 679 O O . MET A 1 85 ? -4.034 -7.547 5.720 1.00 90.06 85 MET A O 1
ATOM 683 N N . VAL A 1 86 ? -6.257 -7.537 5.370 1.00 93.38 86 VAL A N 1
ATOM 684 C CA . VAL A 1 86 ? -6.236 -8.551 4.303 1.00 93.38 86 VAL A CA 1
ATOM 685 C C . VAL A 1 86 ? -5.390 -8.074 3.123 1.00 93.38 86 VAL A C 1
ATOM 687 O O . VAL A 1 86 ? -4.505 -8.795 2.668 1.00 93.38 86 VAL A O 1
ATOM 690 N N . ILE A 1 87 ? -5.585 -6.833 2.665 1.00 93.75 87 ILE A N 1
ATOM 691 C CA . ILE A 1 87 ? -4.807 -6.289 1.544 1.00 93.75 87 ILE A CA 1
ATOM 692 C C . ILE A 1 87 ? -3.317 -6.195 1.902 1.00 93.75 87 ILE A C 1
ATOM 694 O O . ILE A 1 87 ? -2.465 -6.508 1.071 1.00 93.75 87 ILE A O 1
ATOM 698 N N . HIS A 1 88 ? -2.973 -5.803 3.133 1.00 93.12 88 HIS A N 1
ATOM 699 C CA . HIS A 1 88 ? -1.576 -5.762 3.572 1.00 93.12 88 HIS A CA 1
ATOM 700 C C . HIS A 1 88 ? -0.922 -7.147 3.579 1.00 93.12 88 HIS A C 1
ATOM 702 O O . HIS A 1 88 ? 0.227 -7.267 3.153 1.00 93.12 88 HIS A O 1
ATOM 708 N N . ASN A 1 89 ? -1.642 -8.188 3.999 1.00 91.81 89 ASN A N 1
ATOM 709 C CA . ASN A 1 89 ? -1.146 -9.563 3.932 1.00 91.81 89 ASN A CA 1
ATOM 710 C C . ASN A 1 89 ? -0.932 -10.016 2.484 1.00 91.81 89 ASN A C 1
ATOM 712 O O . ASN A 1 89 ? 0.149 -10.507 2.169 1.00 91.81 89 ASN A O 1
ATOM 716 N N . ASN A 1 90 ? -1.870 -9.724 1.583 1.00 94.00 90 ASN A N 1
ATOM 717 C CA . ASN A 1 90 ? -1.717 -10.038 0.160 1.00 94.00 90 ASN A CA 1
ATOM 718 C C . ASN A 1 90 ? -0.498 -9.330 -0.455 1.00 94.00 90 ASN A C 1
ATOM 720 O O . ASN A 1 90 ? 0.234 -9.923 -1.243 1.00 94.00 90 ASN A O 1
ATOM 724 N N . ILE A 1 91 ? -0.226 -8.076 -0.062 1.00 92.94 91 ILE A N 1
ATOM 725 C CA . ILE A 1 91 ? 1.001 -7.369 -0.471 1.00 92.94 91 ILE A CA 1
ATOM 726 C C . ILE A 1 91 ? 2.235 -8.147 -0.010 1.00 92.94 91 ILE A C 1
ATOM 728 O O . ILE A 1 91 ? 3.170 -8.329 -0.783 1.00 92.94 91 ILE A O 1
ATOM 732 N N . ARG A 1 92 ? 2.261 -8.614 1.242 1.00 91.56 92 ARG A N 1
ATOM 733 C CA . ARG A 1 92 ? 3.399 -9.386 1.762 1.00 91.56 92 ARG A CA 1
ATOM 734 C C . ARG A 1 92 ? 3.609 -10.684 0.989 1.00 91.56 92 ARG A C 1
ATOM 736 O O . ARG A 1 92 ? 4.755 -11.025 0.724 1.00 91.56 92 ARG A O 1
ATOM 743 N N . GLU A 1 93 ? 2.533 -11.383 0.650 1.00 91.88 93 GLU A N 1
ATOM 744 C CA . GLU A 1 93 ? 2.584 -12.647 -0.088 1.00 91.88 93 GLU A CA 1
ATOM 745 C C . GLU A 1 93 ? 3.111 -12.452 -1.510 1.00 91.88 93 GLU A C 1
ATOM 747 O O . GLU A 1 93 ? 4.071 -13.120 -1.890 1.00 91.88 93 GLU A O 1
ATOM 752 N N . VAL A 1 94 ? 2.571 -11.481 -2.255 1.00 90.88 94 VAL A N 1
ATOM 753 C CA . VAL A 1 94 ? 3.044 -11.145 -3.611 1.00 90.88 94 VAL A CA 1
ATOM 754 C C . VAL A 1 94 ? 4.538 -10.812 -3.598 1.00 90.88 94 VAL A C 1
ATOM 756 O O . VAL A 1 94 ? 5.306 -11.355 -4.388 1.00 90.88 94 VAL A O 1
ATOM 759 N N . LEU A 1 95 ? 4.978 -9.985 -2.644 1.00 88.19 95 LEU A N 1
ATOM 760 C CA . LEU A 1 95 ? 6.390 -9.611 -2.531 1.00 88.19 95 LEU A CA 1
ATOM 761 C C . LEU A 1 95 ? 7.289 -10.784 -2.101 1.00 88.19 95 LEU A C 1
ATOM 763 O O . LEU A 1 95 ? 8.451 -10.838 -2.500 1.00 88.19 95 LEU A O 1
ATOM 767 N N . ALA A 1 96 ? 6.784 -11.728 -1.302 1.00 83.88 96 ALA A N 1
ATOM 768 C CA . ALA A 1 96 ? 7.533 -12.925 -0.922 1.00 83.88 96 ALA A CA 1
ATOM 769 C C . ALA A 1 96 ? 7.713 -13.891 -2.106 1.00 83.88 96 ALA A C 1
ATOM 771 O O . ALA A 1 96 ? 8.789 -14.471 -2.264 1.00 83.88 96 ALA A O 1
ATOM 772 N N . ILE A 1 97 ? 6.693 -14.034 -2.958 1.00 68.00 97 ILE A N 1
ATOM 773 C CA . ILE A 1 97 ? 6.742 -14.876 -4.161 1.00 68.00 97 ILE A CA 1
ATOM 774 C C . ILE A 1 97 ? 7.782 -14.332 -5.153 1.00 68.00 97 ILE A C 1
ATOM 776 O O . ILE A 1 97 ? 8.647 -15.089 -5.605 1.00 68.00 97 ILE A O 1
ATOM 780 N N . ASP A 1 98 ? 7.783 -13.022 -5.410 1.00 58.19 98 ASP A N 1
ATOM 781 C CA . ASP A 1 98 ? 8.719 -12.394 -6.355 1.00 58.19 98 ASP A CA 1
ATOM 782 C C . ASP A 1 98 ? 10.191 -12.490 -5.901 1.00 58.19 98 ASP A C 1
ATOM 784 O O . ASP A 1 98 ? 11.094 -12.672 -6.725 1.00 58.19 98 ASP A O 1
ATOM 788 N N . HIS A 1 99 ? 10.461 -12.467 -4.590 1.00 53.59 99 HIS A N 1
ATOM 789 C CA . HIS A 1 99 ? 11.825 -12.613 -4.064 1.00 53.59 99 HIS A CA 1
ATOM 790 C C . HIS A 1 99 ? 12.401 -14.027 -4.199 1.00 53.59 99 HIS A C 1
ATOM 792 O O . HIS A 1 99 ? 13.590 -14.174 -4.493 1.00 53.59 99 HIS A O 1
ATOM 798 N N . THR A 1 100 ? 11.580 -15.075 -4.071 1.00 48.44 100 THR A N 1
ATOM 799 C CA . THR A 1 100 ? 12.065 -16.465 -4.207 1.00 48.44 100 THR A CA 1
ATOM 800 C C . THR A 1 100 ? 12.559 -16.810 -5.616 1.00 48.44 100 THR A C 1
ATOM 802 O O . THR A 1 100 ? 13.392 -17.707 -5.777 1.00 48.44 100 THR A O 1
ATOM 805 N N . SER A 1 101 ? 12.104 -16.078 -6.638 1.00 48.97 101 SER A N 1
ATOM 806 C CA . SER A 1 101 ? 12.553 -16.262 -8.024 1.00 48.97 101 SER A CA 1
ATOM 807 C C . SER A 1 101 ? 13.833 -15.482 -8.354 1.00 48.97 101 SER A C 1
ATOM 809 O O . SER A 1 101 ? 14.594 -15.897 -9.230 1.00 48.97 101 SER A O 1
ATOM 811 N N . SER A 1 102 ? 14.116 -14.386 -7.641 1.00 46.75 102 SER A N 1
ATOM 812 C CA . SER A 1 102 ? 15.281 -13.527 -7.905 1.00 46.75 102 SER A CA 1
ATOM 813 C C . SER A 1 102 ? 16.568 -14.028 -7.222 1.00 46.75 102 SER A C 1
ATOM 815 O O . SER A 1 102 ? 17.647 -13.981 -7.821 1.00 46.75 102 SER A O 1
ATOM 817 N N . ASP A 1 103 ? 16.470 -14.627 -6.027 1.00 45.97 103 ASP A N 1
ATOM 818 C CA . ASP A 1 103 ? 17.647 -15.095 -5.268 1.00 45.97 103 ASP A CA 1
ATOM 819 C C . ASP A 1 103 ? 18.405 -16.261 -5.933 1.00 45.97 103 ASP A C 1
ATOM 821 O O . ASP A 1 103 ? 19.624 -16.383 -5.787 1.00 45.97 103 ASP A O 1
ATOM 825 N N . LYS A 1 104 ? 17.740 -17.083 -6.759 1.00 45.44 104 LYS A N 1
ATOM 826 C CA . LYS A 1 104 ? 18.404 -18.190 -7.480 1.00 45.44 104 LYS A CA 1
ATOM 827 C C . LYS A 1 104 ? 19.322 -17.726 -8.618 1.00 45.44 104 LYS A C 1
ATOM 829 O O . LYS A 1 104 ? 20.216 -18.470 -9.018 1.00 45.44 104 LYS A O 1
ATOM 834 N N . ASN A 1 105 ? 19.147 -16.505 -9.127 1.00 45.50 105 ASN A N 1
ATOM 835 C CA . ASN A 1 105 ? 19.928 -15.986 -10.256 1.00 45.50 105 ASN A CA 1
ATOM 836 C C . ASN A 1 105 ? 21.148 -15.154 -9.841 1.00 45.50 105 ASN A C 1
ATOM 838 O O . ASN A 1 105 ? 22.027 -14.917 -10.674 1.00 45.50 105 ASN A O 1
ATOM 842 N N . ASN A 1 106 ? 21.237 -14.734 -8.575 1.00 45.78 106 ASN A N 1
ATOM 843 C CA . ASN A 1 106 ? 22.342 -13.895 -8.108 1.00 45.78 106 ASN A CA 1
ATOM 844 C C . ASN A 1 106 ? 23.562 -14.718 -7.651 1.00 45.78 106 ASN A C 1
ATOM 846 O O . ASN A 1 106 ? 24.701 -14.281 -7.796 1.00 45.78 106 ASN A O 1
ATOM 850 N N . HIS A 1 107 ? 23.356 -15.964 -7.208 1.00 45.56 107 HIS A N 1
ATOM 851 C CA . HIS A 1 107 ? 24.464 -16.850 -6.823 1.00 45.56 107 HIS A CA 1
ATOM 852 C C . HIS A 1 107 ? 25.257 -17.403 -8.022 1.00 45.56 107 HIS A C 1
ATOM 854 O O . HIS A 1 107 ? 26.428 -17.745 -7.887 1.00 45.56 107 HIS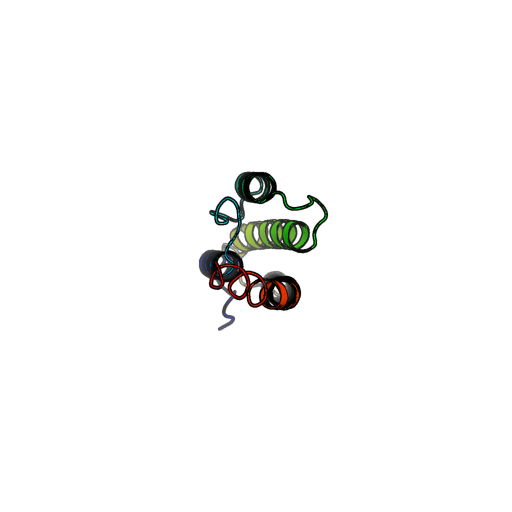 A O 1
ATOM 860 N N . LYS A 1 108 ? 24.658 -17.451 -9.223 1.00 46.56 108 LYS A N 1
ATOM 861 C CA . LYS A 1 108 ? 25.317 -18.000 -10.423 1.00 46.56 108 LYS A CA 1
ATOM 862 C C . LYS A 1 108 ? 26.180 -16.980 -11.179 1.00 46.56 108 LYS A C 1
ATOM 864 O O . LYS A 1 108 ? 27.071 -17.383 -11.917 1.00 46.56 108 LYS A O 1
ATOM 869 N N . ARG A 1 109 ? 25.951 -15.671 -10.998 1.00 45.00 109 ARG A N 1
ATOM 870 C CA . ARG A 1 109 ? 26.713 -14.614 -11.697 1.00 45.00 109 ARG A CA 1
ATOM 871 C C . ARG A 1 109 ? 28.047 -14.275 -11.026 1.00 45.00 109 ARG A C 1
ATOM 873 O O . ARG A 1 109 ? 29.016 -14.028 -11.733 1.00 45.00 109 ARG A O 1
ATOM 880 N N . ASN A 1 110 ? 28.144 -14.371 -9.699 1.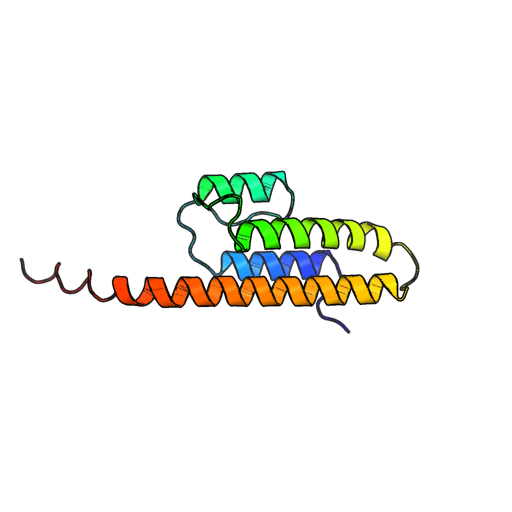00 45.97 110 ASN A N 1
ATOM 881 C CA . ASN A 1 110 ? 29.393 -14.077 -8.979 1.00 45.97 110 ASN A CA 1
ATOM 882 C C . ASN A 1 110 ? 30.431 -15.216 -9.009 1.00 45.97 110 ASN A C 1
ATOM 884 O O . ASN A 1 110 ? 31.567 -15.009 -8.603 1.00 45.97 110 ASN A O 1
ATOM 888 N N . SER A 1 111 ? 30.075 -16.398 -9.524 1.00 48.06 111 SER A N 1
ATOM 889 C CA . SER A 1 111 ? 31.006 -17.524 -9.713 1.00 48.06 111 SER A CA 1
ATOM 890 C C . SER A 1 111 ? 31.742 -17.497 -11.064 1.00 48.06 111 SER A C 1
ATOM 892 O O . SER A 1 111 ? 32.677 -18.270 -11.243 1.00 48.06 111 SER A O 1
ATOM 894 N N . LEU A 1 112 ? 31.337 -16.645 -12.014 1.00 48.88 112 LEU A N 1
ATOM 895 C CA . LEU A 1 112 ? 31.917 -16.584 -13.368 1.00 48.88 112 LEU A CA 1
ATOM 896 C C . LEU A 1 112 ? 32.893 -15.413 -13.573 1.00 48.88 112 LEU A C 1
ATOM 898 O O . LEU A 1 112 ? 33.533 -15.334 -14.614 1.00 48.88 112 LEU A O 1
ATOM 902 N N . LEU A 1 113 ? 33.027 -14.519 -12.589 1.00 49.69 113 LEU A N 1
ATOM 903 C CA . LEU A 1 113 ? 33.905 -13.340 -12.648 1.00 49.69 113 LEU A CA 1
ATOM 904 C C . LEU A 1 113 ? 35.209 -13.498 -11.846 1.00 49.69 113 LEU A C 1
ATOM 906 O O . LEU A 1 113 ? 35.973 -12.549 -11.736 1.00 49.69 113 LEU A O 1
ATOM 910 N N . SER A 1 114 ? 35.479 -14.687 -11.302 1.00 49.69 114 SER A N 1
ATOM 911 C CA . SER A 1 114 ? 36.679 -14.996 -10.509 1.00 49.69 114 SER A CA 1
ATOM 912 C C . SER A 1 114 ? 37.631 -15.998 -11.181 1.00 49.69 114 SER A C 1
ATOM 914 O O . SER A 1 114 ? 38.477 -16.581 -10.508 1.00 49.69 114 SER A O 1
ATOM 916 N N . GLN A 1 115 ? 37.520 -16.202 -12.500 1.00 52.44 115 GLN A N 1
ATOM 917 C CA . GLN A 1 115 ? 38.440 -17.053 -13.275 1.00 52.44 115 GLN A CA 1
ATOM 918 C C . GLN A 1 115 ? 38.984 -16.395 -14.554 1.00 52.44 115 GLN A C 1
ATOM 920 O O . GLN A 1 115 ? 39.159 -17.079 -15.556 1.00 52.44 115 GLN A O 1
ATOM 925 N N . ASN A 1 116 ? 39.274 -15.093 -14.530 1.00 42.03 116 ASN A N 1
ATOM 926 C CA . ASN A 1 116 ? 40.150 -14.464 -15.526 1.00 42.03 116 ASN A CA 1
ATOM 927 C C . ASN A 1 116 ? 41.094 -13.473 -14.855 1.00 42.03 116 ASN A C 1
ATOM 929 O O . ASN A 1 116 ? 40.591 -12.676 -14.031 1.00 42.03 116 ASN A O 1
#

Radius of gyration: 17.48 Å; chains: 1; bounding box: 59×30×35 Å

Foldseek 3Di:
DQCQLDLVSLFVLLQVLQQVDDAPFDGQPGLDPVSLVVSCVRRVPDCPDLLSVLSVVLSVLSVVLVVPVVDDCDPVNVVSSVVSVVSSVVNNVSVVVVVVVPVVPPVVVVVVPPPD

Secondary structure (DSSP, 8-state):
--TTSSHHHHHHHHHHHHTTS--SS-----SSHHHHHHHHHHTT--TTSHHHHHHHHHHHHHHHHHHHTTS---HHHHHHHHHHHHHHHHHHHHHHHHHHHHHHHHHHHTTSSS--